Protein AF-A0A558EW79-F1 (afdb_monomer)

pLDDT: mean 94.49, std 3.99, range [67.06, 98.12]

InterPro domains:
  IPR036895 Uracil-DNA glycosylase-like domain superfamily [G3DSA:3.40.470.10] (1-76)
  IPR036895 Uracil-DNA glycosylase-like domain superfamily [SSF52141] (1-62)

Radius of gyration: 12.32 Å; Cα contacts (8 Å, 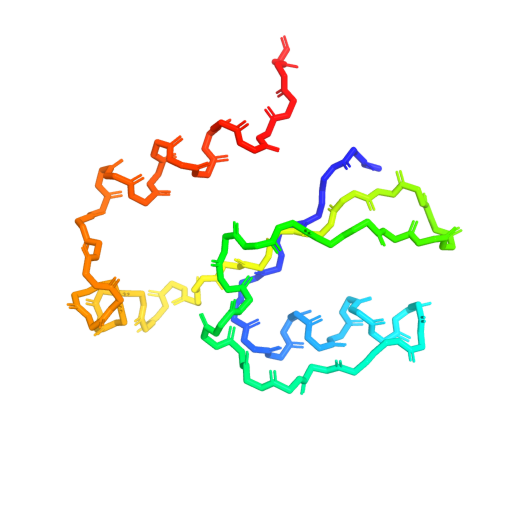|Δi|>4): 91; chains: 1; bounding box: 28×21×33 Å

Structure (mmCIF, N/CA/C/O backbone):
data_AF-A0A558EW79-F1
#
_entry.id   AF-A0A558EW79-F1
#
loop_
_atom_site.group_PDB
_atom_site.id
_atom_site.type_symbol
_atom_site.label_atom_id
_atom_site.label_alt_id
_atom_site.label_comp_id
_atom_site.label_asym_id
_atom_site.label_entity_id
_atom_site.label_seq_id
_atom_site.pdbx_PDB_ins_code
_atom_site.Cartn_x
_atom_site.Cartn_y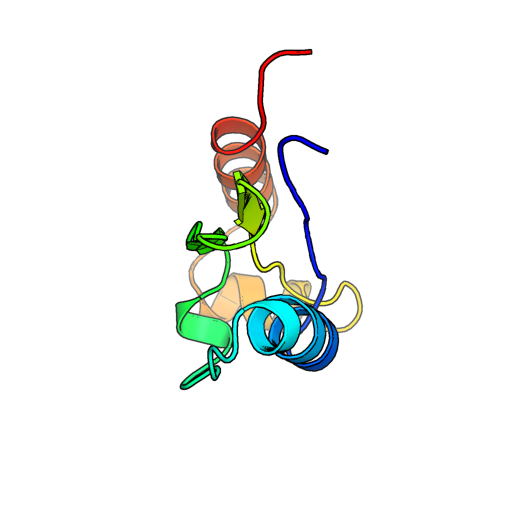
_atom_site.Cartn_z
_atom_site.occupancy
_atom_site.B_iso_or_equiv
_atom_site.auth_seq_id
_atom_site.auth_comp_id
_atom_site.auth_asym_id
_atom_site.auth_atom_id
_atom_site.pdbx_PDB_model_num
ATOM 1 N N . PRO A 1 1 ? -9.422 9.175 5.711 1.00 92.19 1 PRO A N 1
ATOM 2 C CA . PRO A 1 1 ? -9.081 8.902 4.295 1.00 92.19 1 PRO A CA 1
ATOM 3 C C . PRO A 1 1 ? -9.683 7.549 3.939 1.00 92.19 1 PRO A C 1
ATOM 5 O O . PRO A 1 1 ? -9.805 6.733 4.846 1.00 92.19 1 PRO A O 1
ATOM 8 N N . ASP A 1 2 ? -10.038 7.320 2.681 1.00 94.94 2 ASP A N 1
ATOM 9 C CA . ASP A 1 2 ? -10.549 6.011 2.255 1.00 94.94 2 ASP A CA 1
ATOM 10 C C . ASP A 1 2 ? -9.397 5.010 2.066 1.00 94.94 2 ASP A C 1
ATOM 12 O O . ASP A 1 2 ? -9.495 3.850 2.461 1.00 94.94 2 ASP A O 1
ATOM 16 N N . VAL A 1 3 ? -8.257 5.494 1.556 1.00 97.56 3 VAL A N 1
ATOM 17 C CA . VAL A 1 3 ? -7.045 4.696 1.327 1.00 97.56 3 VAL A CA 1
ATOM 18 C C . VAL A 1 3 ? -5.805 5.405 1.883 1.00 97.56 3 VAL A C 1
ATOM 20 O O . VAL A 1 3 ? -5.660 6.626 1.772 1.00 97.56 3 VAL A O 1
ATOM 23 N N . VAL A 1 4 ? -4.898 4.634 2.482 1.00 97.56 4 VAL A N 1
ATOM 24 C CA . VAL A 1 4 ? -3.563 5.043 2.935 1.00 97.56 4 VAL A CA 1
ATOM 25 C C . VAL A 1 4 ? -2.523 4.260 2.140 1.00 97.56 4 VAL A C 1
ATOM 27 O O . VAL A 1 4 ? -2.570 3.038 2.073 1.00 97.56 4 VAL A O 1
ATOM 30 N N . VAL A 1 5 ? -1.564 4.966 1.545 1.00 97.50 5 VAL A N 1
ATOM 31 C CA . VAL A 1 5 ? -0.639 4.391 0.559 1.00 97.50 5 VAL A CA 1
ATOM 32 C C . VAL A 1 5 ? 0.813 4.540 1.042 1.00 97.50 5 VAL A C 1
ATOM 34 O O . VAL A 1 5 ? 1.510 5.477 0.637 1.00 97.50 5 VAL A O 1
ATOM 37 N N . PRO A 1 6 ? 1.287 3.699 1.983 1.00 97.56 6 PRO A N 1
ATOM 38 C CA . PRO A 1 6 ? 2.651 3.793 2.485 1.00 97.56 6 PRO A CA 1
ATOM 39 C C . PRO A 1 6 ? 3.667 3.341 1.431 1.00 97.56 6 PRO A C 1
ATOM 41 O O . PRO A 1 6 ? 3.515 2.303 0.793 1.00 97.56 6 PRO A O 1
ATOM 44 N N . THR A 1 7 ? 4.758 4.094 1.281 1.00 97.19 7 THR A N 1
ATOM 45 C CA . THR A 1 7 ? 5.832 3.755 0.339 1.00 97.19 7 THR A CA 1
ATOM 46 C C . THR A 1 7 ? 7.021 3.117 1.054 1.00 97.19 7 THR A C 1
ATOM 48 O O . THR A 1 7 ? 7.757 3.785 1.786 1.00 97.19 7 THR A O 1
ATOM 51 N N . GLY A 1 8 ? 7.256 1.837 0.789 1.00 97.06 8 GLY A N 1
ATOM 52 C CA . GLY A 1 8 ? 8.344 1.042 1.339 1.00 97.06 8 GLY A CA 1
ATOM 53 C C . GLY A 1 8 ? 7.992 0.316 2.635 1.00 97.06 8 GLY A C 1
ATOM 54 O O . GLY A 1 8 ? 6.992 0.595 3.301 1.00 97.06 8 GLY A O 1
ATOM 55 N N . ARG A 1 9 ? 8.886 -0.602 3.014 1.00 96.50 9 ARG A N 1
ATOM 56 C CA . ARG A 1 9 ? 8.735 -1.477 4.182 1.00 96.50 9 ARG A CA 1
ATOM 57 C C . ARG A 1 9 ? 8.444 -0.713 5.474 1.00 96.50 9 ARG A C 1
ATOM 59 O O . ARG A 1 9 ? 7.447 -0.989 6.121 1.00 96.50 9 ARG A O 1
ATOM 66 N N . HIS A 1 10 ? 9.276 0.263 5.834 1.00 96.62 10 HIS A N 1
ATOM 67 C CA . HIS A 1 10 ? 9.143 0.950 7.124 1.00 96.62 10 HIS A CA 1
ATOM 68 C C . HIS A 1 10 ? 7.860 1.774 7.247 1.00 96.62 10 HIS A C 1
ATOM 70 O O . HIS A 1 10 ? 7.255 1.814 8.317 1.00 96.62 10 HIS A O 1
ATOM 76 N N . ALA A 1 11 ? 7.429 2.417 6.158 1.00 97.50 11 ALA A N 1
ATOM 77 C CA . ALA A 1 11 ? 6.159 3.132 6.144 1.00 97.50 11 ALA A CA 1
ATOM 78 C C . ALA A 1 11 ? 4.991 2.151 6.319 1.00 97.50 11 ALA A C 1
ATOM 80 O O . ALA A 1 11 ? 4.088 2.416 7.106 1.00 97.50 11 ALA A O 1
ATOM 81 N N . THR A 1 12 ? 5.053 1.001 5.644 1.00 97.69 12 THR A N 1
ATOM 82 C CA . THR A 1 12 ? 4.034 -0.054 5.732 1.00 97.69 12 THR A CA 1
ATOM 83 C C . THR A 1 12 ? 3.945 -0.624 7.147 1.00 97.69 12 THR A C 1
ATOM 85 O O . THR A 1 12 ? 2.870 -0.618 7.735 1.00 97.69 12 THR A O 1
ATOM 88 N N . GLU A 1 13 ? 5.080 -1.014 7.739 1.00 97.12 13 GLU A N 1
ATOM 89 C CA . GLU A 1 13 ? 5.162 -1.491 9.129 1.00 97.12 13 GLU A CA 1
ATOM 90 C C . GLU A 1 13 ? 4.576 -0.472 10.115 1.00 97.12 13 GLU A C 1
ATOM 92 O O . GLU A 1 13 ? 3.834 -0.842 11.018 1.00 97.12 13 GLU A O 1
ATOM 97 N N . SER A 1 14 ? 4.873 0.817 9.925 1.00 96.81 14 SER A N 1
ATOM 98 C CA . SER A 1 14 ? 4.381 1.878 10.812 1.00 96.81 14 SER A CA 1
ATOM 99 C C . SER A 1 14 ? 2.863 2.035 10.757 1.00 96.81 14 SER A C 1
ATOM 101 O O . SER A 1 14 ? 2.251 2.301 11.787 1.00 96.81 14 SER A O 1
ATOM 103 N N . VAL A 1 15 ? 2.262 1.898 9.571 1.00 96.88 15 VAL A N 1
ATOM 104 C CA . VAL A 1 15 ? 0.806 2.000 9.401 1.00 96.88 15 VAL A CA 1
ATOM 105 C C . VAL A 1 15 ? 0.116 0.757 9.962 1.00 96.88 15 VAL A C 1
ATOM 107 O O . VAL A 1 15 ? -0.807 0.903 10.755 1.00 96.88 15 VAL A O 1
ATOM 110 N N . LEU A 1 16 ? 0.599 -0.446 9.634 1.00 95.69 16 LEU A N 1
ATOM 111 C CA . LEU A 1 16 ? 0.028 -1.704 10.136 1.00 95.69 16 LEU A CA 1
ATOM 112 C C . LEU A 1 16 ? 0.117 -1.823 11.666 1.00 95.69 16 LEU A C 1
ATOM 114 O O . LEU A 1 16 ? -0.808 -2.319 12.305 1.00 95.69 16 LEU A O 1
ATOM 118 N N . ALA A 1 17 ? 1.179 -1.290 12.275 1.00 95.94 17 ALA A N 1
ATOM 119 C CA . ALA A 1 17 ? 1.325 -1.269 13.729 1.00 95.94 17 ALA A CA 1
ATOM 120 C C . ALA A 1 17 ? 0.237 -0.445 14.446 1.00 95.94 17 ALA A C 1
ATOM 122 O O . ALA A 1 17 ? 0.037 -0.623 15.647 1.00 95.94 17 ALA A O 1
ATOM 123 N N . LEU A 1 18 ? -0.481 0.448 13.749 1.00 95.44 18 LEU A N 1
ATOM 124 C CA . LEU A 1 18 ? -1.622 1.165 14.333 1.00 95.44 18 LEU A CA 1
ATOM 125 C C . LEU A 1 18 ? -2.814 0.227 14.621 1.00 95.44 18 LEU A C 1
ATOM 127 O O . LEU A 1 18 ? -3.629 0.539 15.498 1.00 95.44 18 LEU A O 1
ATOM 131 N N . ASP A 1 19 ? -2.876 -0.907 13.918 1.00 94.88 19 ASP A N 1
ATOM 132 C CA . ASP A 1 19 ? -3.837 -2.009 14.069 1.00 94.88 19 ASP A CA 1
ATOM 133 C C . ASP A 1 19 ? -3.248 -3.220 14.820 1.00 94.88 19 ASP A C 1
ATOM 135 O O . ASP A 1 19 ? -3.804 -4.313 14.762 1.00 94.88 19 ASP A O 1
ATOM 139 N N . ASP A 1 20 ? -2.103 -3.061 15.497 1.00 93.88 20 ASP A N 1
ATOM 140 C CA . ASP A 1 20 ? -1.367 -4.161 16.145 1.00 93.88 20 ASP A CA 1
ATOM 141 C C . ASP A 1 20 ? -0.988 -5.309 15.171 1.00 93.88 20 ASP A C 1
ATOM 143 O O . ASP A 1 20 ? -0.651 -6.420 15.590 1.00 93.88 20 ASP A O 1
ATOM 147 N N . ALA A 1 21 ? -0.987 -5.034 13.860 1.00 91.56 21 ALA A N 1
ATOM 148 C CA . ALA A 1 21 ? -0.609 -5.974 12.812 1.00 91.56 21 ALA A CA 1
ATOM 149 C C . ALA A 1 21 ? 0.898 -5.908 12.511 1.00 91.56 21 ALA A C 1
ATOM 151 O O . ALA A 1 21 ? 1.533 -4.851 12.564 1.00 91.56 21 ALA A O 1
ATOM 152 N N . SER A 1 22 ? 1.483 -7.058 12.165 1.00 89.12 22 SER A N 1
ATOM 153 C CA . SER A 1 22 ? 2.900 -7.179 11.811 1.00 89.12 22 SER A CA 1
ATOM 154 C C . SER A 1 22 ? 3.082 -7.562 10.349 1.00 89.12 22 SER A C 1
ATOM 156 O O . SER A 1 22 ? 2.290 -8.321 9.800 1.00 89.12 22 SER A O 1
ATOM 158 N N . LEU A 1 23 ? 4.172 -7.089 9.750 1.00 91.38 23 LEU A N 1
ATOM 159 C CA . LEU A 1 23 ? 4.541 -7.403 8.377 1.00 91.38 23 LEU A CA 1
ATOM 160 C C . LEU A 1 23 ? 5.514 -8.588 8.330 1.00 91.38 23 LEU A C 1
ATOM 162 O O . LEU A 1 23 ? 6.633 -8.485 8.839 1.00 91.38 23 LEU A O 1
ATOM 166 N N . ASP A 1 24 ? 5.119 -9.671 7.666 1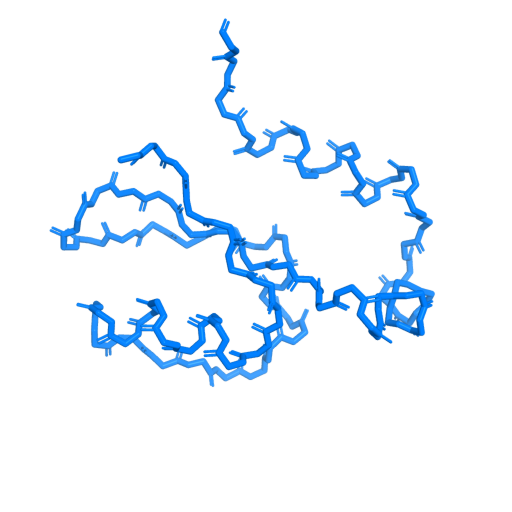.00 87.62 24 ASP A N 1
ATOM 167 C CA . ASP A 1 24 ? 6.013 -10.770 7.295 1.00 87.62 24 ASP A CA 1
ATOM 168 C C . ASP A 1 24 ? 6.143 -10.792 5.769 1.00 87.62 24 ASP A C 1
ATOM 170 O O . ASP A 1 24 ? 5.167 -11.025 5.068 1.00 87.62 24 ASP A O 1
ATOM 174 N N . GLY A 1 25 ? 7.328 -10.446 5.257 1.00 91.00 25 GLY A N 1
ATOM 175 C CA . GLY A 1 25 ? 7.566 -10.317 3.814 1.00 91.00 25 GLY A CA 1
ATOM 176 C C . GLY A 1 25 ? 6.936 -9.068 3.182 1.00 91.00 25 GLY A C 1
ATOM 177 O O . GLY A 1 25 ? 5.839 -9.094 2.649 1.00 91.00 25 GLY A O 1
ATOM 178 N N . PHE A 1 26 ? 7.666 -7.945 3.156 1.00 94.75 26 PHE A N 1
ATOM 179 C CA . PHE A 1 26 ? 7.157 -6.703 2.545 1.00 94.75 26 PHE A CA 1
ATOM 180 C C . PHE A 1 26 ? 6.766 -6.859 1.069 1.00 94.75 26 PHE A C 1
ATOM 182 O O . PHE A 1 26 ? 5.751 -6.320 0.647 1.00 94.75 26 PHE A O 1
ATOM 189 N N . LEU A 1 27 ? 7.580 -7.561 0.279 1.00 94.75 27 LEU A N 1
ATOM 190 C CA . LEU A 1 27 ? 7.358 -7.660 -1.164 1.00 94.75 27 LEU A CA 1
ATOM 191 C C . LEU A 1 27 ? 6.067 -8.403 -1.509 1.00 94.75 27 LEU A C 1
ATOM 193 O O . LEU A 1 27 ? 5.455 -8.072 -2.516 1.00 94.75 27 LEU A O 1
ATOM 197 N N . ASP A 1 28 ? 5.645 -9.331 -0.654 1.00 92.56 28 ASP A N 1
ATOM 198 C CA . ASP A 1 28 ? 4.413 -10.102 -0.827 1.00 92.56 28 ASP A CA 1
ATOM 199 C C . ASP A 1 28 ? 3.159 -9.248 -0.575 1.00 92.56 28 ASP A C 1
ATOM 201 O O . ASP A 1 28 ? 2.076 -9.603 -1.017 1.00 92.56 28 ASP A O 1
ATOM 205 N N . THR A 1 29 ? 3.317 -8.097 0.090 1.00 94.88 29 THR A N 1
ATOM 206 C CA . THR A 1 29 ? 2.224 -7.156 0.400 1.00 94.88 29 THR A CA 1
ATOM 207 C C . THR A 1 29 ? 2.110 -5.983 -0.574 1.00 94.88 29 THR A C 1
ATOM 209 O O . THR A 1 29 ? 1.224 -5.142 -0.443 1.00 94.88 29 THR A O 1
ATOM 212 N N . VAL A 1 30 ? 3.032 -5.859 -1.532 1.00 96.56 30 VAL A N 1
ATOM 213 C CA . VAL A 1 30 ? 3.003 -4.751 -2.494 1.00 96.56 30 VAL A CA 1
ATOM 214 C C . VAL A 1 30 ? 1.776 -4.894 -3.391 1.00 96.56 30 VAL A C 1
ATOM 216 O O . VAL A 1 30 ? 1.613 -5.928 -4.028 1.00 96.56 30 VAL A O 1
ATOM 219 N N . LEU A 1 31 ? 0.962 -3.835 -3.470 1.00 97.06 31 LEU A N 1
ATOM 220 C CA . LEU A 1 31 ? -0.349 -3.827 -4.138 1.00 97.06 31 LEU A CA 1
ATOM 221 C C . LEU A 1 31 ? -1.375 -4.816 -3.550 1.00 97.06 31 LEU A C 1
ATOM 223 O O . LEU A 1 31 ? -2.409 -5.035 -4.172 1.00 97.06 31 LEU A O 1
ATOM 227 N N . ASP A 1 32 ? -1.134 -5.364 -2.356 1.00 96.00 32 ASP A N 1
ATOM 228 C CA . ASP A 1 32 ? -2.095 -6.211 -1.642 1.00 96.00 32 ASP A CA 1
ATOM 229 C C . ASP A 1 32 ? -2.853 -5.370 -0.596 1.00 96.00 32 ASP A C 1
ATOM 231 O O . ASP A 1 32 ? -2.246 -4.918 0.385 1.00 96.00 32 ASP A O 1
ATOM 235 N N . PRO A 1 33 ? -4.148 -5.063 -0.804 1.00 96.44 33 PRO A N 1
ATOM 236 C CA . PRO A 1 33 ? -4.904 -4.206 0.098 1.00 96.44 33 PRO A CA 1
ATOM 237 C C . PRO A 1 33 ? -5.164 -4.878 1.446 1.00 96.44 33 PRO A C 1
ATOM 239 O O . PRO A 1 33 ? -5.663 -5.999 1.516 1.00 96.44 33 PRO A O 1
ATOM 242 N N . VAL A 1 34 ? -4.921 -4.144 2.529 1.00 95.19 34 VAL A N 1
ATOM 243 C CA . VAL A 1 34 ? -5.221 -4.585 3.894 1.00 95.19 34 VAL A CA 1
ATOM 244 C C . VAL A 1 34 ? -6.220 -3.626 4.521 1.00 95.19 34 VAL A C 1
ATOM 246 O O . VAL A 1 34 ? -5.942 -2.435 4.670 1.00 95.19 34 VAL A O 1
ATOM 249 N N . GLU A 1 35 ? -7.391 -4.128 4.901 1.00 95.50 35 GLU A N 1
ATOM 250 C CA . GLU A 1 35 ? -8.380 -3.325 5.617 1.00 95.50 35 GLU A CA 1
ATOM 251 C C . GLU A 1 35 ? -7.953 -3.116 7.074 1.00 95.50 35 GLU A C 1
ATOM 253 O O . GLU A 1 35 ? -7.637 -4.060 7.798 1.00 95.50 35 GLU A O 1
ATOM 258 N N . SER A 1 36 ? -7.958 -1.859 7.515 1.00 94.31 36 SER A N 1
ATOM 259 C CA . SER A 1 36 ? -7.762 -1.508 8.917 1.00 94.31 36 SER A CA 1
ATOM 260 C C . SER A 1 36 ? -9.052 -1.749 9.698 1.00 94.31 36 SER A C 1
ATOM 262 O O . SER A 1 36 ? -10.021 -0.997 9.548 1.00 94.31 36 SER A O 1
ATOM 264 N N . GLU A 1 37 ? -9.065 -2.747 10.583 1.00 91.00 37 GLU A N 1
ATOM 265 C CA . GLU A 1 37 ? -10.220 -3.005 11.453 1.00 91.00 37 GLU A CA 1
ATOM 266 C C . GLU A 1 37 ? -10.487 -1.841 12.420 1.00 91.00 37 GLU A C 1
ATOM 268 O O . GLU A 1 37 ? -11.641 -1.544 12.743 1.00 91.00 37 GLU A O 1
ATOM 273 N N . ARG A 1 38 ? -9.439 -1.147 12.883 1.00 94.50 38 ARG A N 1
ATOM 274 C CA . ARG A 1 38 ? -9.578 -0.069 13.869 1.00 94.50 38 ARG A CA 1
ATOM 275 C C . ARG A 1 38 ? -10.047 1.242 13.263 1.00 94.50 38 ARG A C 1
ATOM 277 O O . ARG A 1 38 ? -10.758 1.994 13.934 1.00 94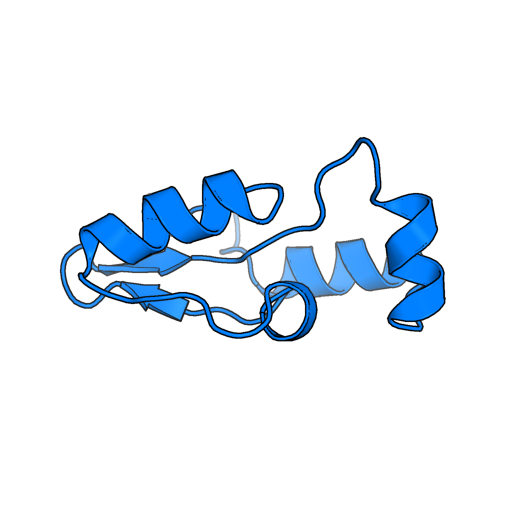.50 38 ARG A O 1
ATOM 284 N N . PHE A 1 39 ? -9.598 1.566 12.053 1.00 94.00 39 PHE A N 1
ATOM 285 C CA . PHE A 1 39 ? -9.806 2.889 11.462 1.00 94.00 39 PHE A CA 1
ATOM 286 C C . PHE A 1 39 ? -10.712 2.881 10.231 1.00 94.00 39 PHE A C 1
ATOM 288 O O . PHE A 1 39 ? -11.146 3.957 9.814 1.00 94.00 39 PHE A O 1
ATOM 295 N N . GLY A 1 40 ? -11.007 1.711 9.659 1.00 94.00 40 GLY A N 1
ATOM 296 C CA . GLY A 1 40 ? -11.906 1.563 8.515 1.00 94.00 40 GLY A CA 1
ATOM 297 C C . GLY A 1 40 ? -11.369 2.136 7.201 1.00 94.00 40 GLY A C 1
ATOM 298 O O . GLY A 1 40 ? -12.153 2.358 6.284 1.00 94.00 40 GLY A O 1
ATOM 299 N N . TYR A 1 41 ? -10.064 2.412 7.107 1.00 95.75 41 TYR A N 1
ATOM 300 C CA . TYR A 1 41 ? -9.401 2.730 5.839 1.00 95.75 41 TYR A CA 1
ATOM 301 C C . TYR A 1 41 ? -8.712 1.491 5.266 1.00 95.75 41 TYR A C 1
ATOM 303 O O . TYR A 1 41 ? -8.358 0.569 6.000 1.00 95.75 41 TYR A O 1
ATOM 311 N N . THR A 1 42 ? -8.450 1.501 3.962 1.00 97.06 42 THR A N 1
ATOM 312 C CA . THR A 1 42 ? -7.627 0.472 3.311 1.00 97.06 42 THR A CA 1
ATOM 313 C C . THR A 1 42 ? -6.168 0.915 3.256 1.00 97.06 42 THR A C 1
ATOM 315 O O . THR A 1 42 ? -5.872 2.058 2.910 1.00 97.06 42 THR A O 1
ATOM 318 N N . VAL A 1 43 ? -5.238 0.026 3.587 1.00 97.50 43 VAL A N 1
ATOM 319 C CA . VAL A 1 43 ? 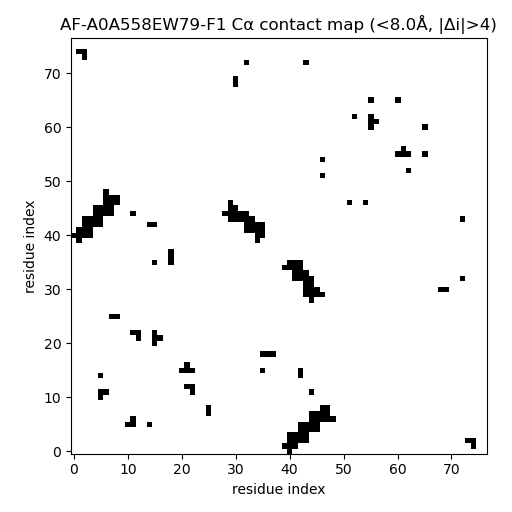-3.797 0.223 3.407 1.00 97.50 43 VAL A CA 1
ATOM 320 C C . VAL A 1 43 ? -3.373 -0.468 2.122 1.00 97.50 43 VAL A C 1
ATOM 322 O O . VAL A 1 43 ? -3.599 -1.662 1.979 1.00 97.50 43 VAL A O 1
ATOM 325 N N . VAL A 1 44 ? -2.728 0.257 1.208 1.00 98.12 44 VAL A N 1
ATOM 326 C CA . VAL A 1 44 ? -2.151 -0.317 -0.020 1.00 98.12 44 VAL A CA 1
ATOM 327 C C . VAL A 1 44 ? -0.638 -0.089 -0.008 1.00 98.12 44 VAL A C 1
ATOM 329 O O . VAL A 1 44 ? -0.183 1.021 -0.312 1.00 98.12 44 VAL A O 1
ATOM 332 N N . PRO A 1 45 ? 0.168 -1.092 0.381 1.00 97.69 45 PRO A N 1
ATOM 333 C CA . PRO A 1 45 ? 1.620 -0.971 0.412 1.00 97.69 45 PRO A CA 1
ATOM 334 C C . PRO A 1 45 ? 2.208 -0.792 -0.987 1.00 97.69 45 PRO A C 1
ATOM 336 O O . PRO A 1 45 ? 1.918 -1.558 -1.903 1.00 97.69 45 PRO A O 1
ATOM 339 N N . LEU A 1 46 ? 3.091 0.195 -1.151 1.00 97.81 46 LEU A N 1
ATOM 340 C CA . LEU A 1 46 ? 3.795 0.452 -2.409 1.00 97.81 46 LEU A CA 1
ATOM 341 C C . LEU A 1 46 ? 5.300 0.315 -2.265 1.00 97.81 46 LEU A C 1
ATOM 343 O O . LEU A 1 46 ? 5.872 0.561 -1.203 1.00 97.81 46 LEU A O 1
ATOM 347 N N . LEU A 1 47 ? 5.977 0.044 -3.380 1.00 97.50 47 LEU A N 1
ATOM 348 C CA . LEU A 1 47 ? 7.431 0.148 -3.450 1.00 97.50 47 LEU A CA 1
ATOM 349 C C . LEU A 1 47 ? 7.903 1.566 -3.109 1.00 97.50 47 LEU A C 1
ATOM 351 O O . LEU A 1 47 ? 7.323 2.570 -3.527 1.00 97.50 47 LEU A O 1
ATOM 355 N N . HIS A 1 48 ? 9.018 1.657 -2.381 1.00 96.25 48 HIS A N 1
ATOM 356 C CA . HIS A 1 48 ? 9.662 2.945 -2.151 1.00 96.25 48 HIS A CA 1
ATOM 357 C C . HIS A 1 48 ? 10.231 3.490 -3.474 1.00 96.25 48 HIS A C 1
ATOM 359 O O . HIS A 1 48 ? 10.956 2.748 -4.145 1.00 96.25 48 HIS A O 1
ATOM 365 N N . PRO A 1 49 ? 10.015 4.774 -3.827 1.00 93.44 49 PRO A N 1
ATOM 366 C CA . PRO A 1 49 ? 10.465 5.336 -5.102 1.00 93.44 49 PRO A CA 1
ATOM 367 C C . PRO A 1 49 ? 11.952 5.107 -5.399 1.00 93.44 49 PRO A C 1
ATOM 369 O O . PRO A 1 49 ? 12.308 4.779 -6.523 1.00 93.44 49 PRO A O 1
ATOM 372 N N . SER A 1 50 ? 12.822 5.190 -4.384 1.00 93.94 50 SER A N 1
ATOM 373 C CA . SER A 1 50 ? 14.272 4.976 -4.550 1.00 93.94 50 SER A CA 1
ATOM 374 C C . SER A 1 50 ? 14.678 3.567 -4.988 1.00 93.94 50 SER A C 1
ATOM 376 O O . SER A 1 50 ? 15.794 3.395 -5.465 1.00 93.94 50 SER A O 1
ATOM 378 N N . TYR A 1 51 ? 13.820 2.561 -4.802 1.00 91.12 51 TYR A N 1
ATOM 379 C CA . TYR A 1 51 ? 14.115 1.166 -5.150 1.00 91.12 51 TYR A CA 1
ATOM 380 C C . TYR A 1 51 ? 13.085 0.560 -6.106 1.00 91.12 51 TYR A C 1
ATOM 382 O O . TYR A 1 51 ? 13.186 -0.623 -6.423 1.00 91.12 51 TYR A O 1
ATOM 390 N N . ARG A 1 52 ? 12.096 1.347 -6.548 1.00 94.50 52 ARG A N 1
ATOM 391 C CA . ARG A 1 52 ? 10.953 0.864 -7.321 1.00 94.50 52 ARG A CA 1
ATOM 392 C C . ARG A 1 52 ? 11.402 0.127 -8.575 1.00 94.50 52 ARG A C 1
ATOM 394 O O . ARG A 1 52 ? 11.061 -1.034 -8.724 1.00 94.50 52 ARG A O 1
ATOM 401 N N . ASP A 1 53 ? 12.223 0.754 -9.408 1.00 91.56 53 ASP A N 1
ATOM 402 C CA . ASP A 1 53 ? 12.587 0.190 -10.715 1.00 91.56 53 ASP A CA 1
ATOM 403 C C . ASP A 1 53 ? 13.368 -1.132 -10.585 1.00 91.56 53 ASP A C 1
ATOM 405 O O . ASP A 1 53 ? 13.210 -2.037 -11.395 1.00 91.56 53 ASP A O 1
ATOM 409 N N . VAL A 1 54 ? 14.154 -1.296 -9.512 1.00 93.12 54 VAL A N 1
ATOM 410 C CA . VAL A 1 54 ? 14.865 -2.554 -9.219 1.00 93.12 54 VAL A CA 1
ATOM 411 C C . VAL A 1 54 ? 13.899 -3.677 -8.835 1.00 93.12 54 VAL A C 1
ATOM 413 O O . VAL A 1 54 ? 14.147 -4.842 -9.154 1.00 93.12 54 VAL A O 1
ATOM 416 N N . TRP A 1 55 ? 12.834 -3.351 -8.103 1.00 94.94 55 TRP A N 1
ATOM 417 C CA . TRP A 1 55 ? 11.886 -4.339 -7.592 1.00 94.94 55 TRP A CA 1
ATOM 418 C C . TRP A 1 55 ? 10.729 -4.620 -8.543 1.00 94.94 55 TRP A C 1
ATOM 420 O O . TRP A 1 55 ? 10.315 -5.770 -8.600 1.00 94.94 55 TRP A O 1
ATOM 430 N N . LEU A 1 56 ? 10.275 -3.644 -9.333 1.00 94.06 56 LEU A N 1
ATOM 431 C CA . LEU A 1 56 ? 9.247 -3.836 -10.360 1.00 94.06 56 LEU A CA 1
ATOM 432 C C . LEU A 1 56 ? 9.609 -5.004 -11.280 1.00 94.06 56 LEU A C 1
ATOM 434 O O . LEU A 1 56 ? 8.887 -5.997 -11.324 1.00 94.06 56 LEU A O 1
ATOM 438 N N . SER A 1 57 ? 10.803 -4.964 -11.882 1.00 90.44 57 SER A N 1
ATOM 439 C CA . SER A 1 57 ? 11.273 -6.033 -12.772 1.00 90.44 57 SER A CA 1
ATOM 440 C C . SER A 1 57 ? 11.393 -7.398 -12.081 1.00 90.44 57 SER A C 1
ATOM 442 O O . SER A 1 57 ? 11.260 -8.430 -12.731 1.00 90.44 57 SER A O 1
ATOM 444 N N . ARG A 1 58 ? 11.652 -7.439 -10.766 1.00 92.62 58 ARG A N 1
ATOM 445 C CA . ARG A 1 58 ? 11.738 -8.699 -9.998 1.00 92.62 58 ARG A CA 1
ATOM 446 C C . ARG A 1 58 ? 10.374 -9.259 -9.622 1.00 92.62 58 ARG A C 1
ATOM 448 O O . ARG A 1 58 ? 10.255 -10.469 -9.477 1.00 92.62 58 ARG A O 1
ATOM 455 N N . LEU A 1 59 ? 9.388 -8.385 -9.455 1.00 91.88 59 LEU A N 1
ATOM 45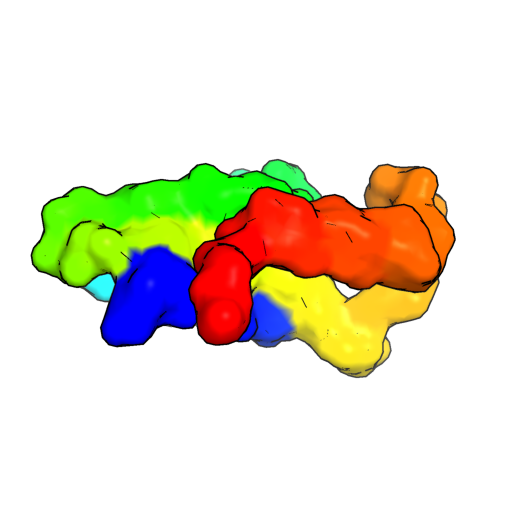6 C CA . LEU A 1 59 ? 7.992 -8.744 -9.228 1.00 91.88 59 LEU A CA 1
ATOM 457 C C . LEU A 1 59 ? 7.257 -9.056 -10.542 1.00 91.88 59 LEU A C 1
ATOM 459 O O . LEU A 1 59 ? 6.098 -9.444 -10.504 1.00 91.88 59 LEU A O 1
ATOM 463 N N . GLY A 1 60 ? 7.932 -8.925 -11.690 1.00 92.56 60 GLY A N 1
ATOM 464 C CA . GLY A 1 60 ? 7.350 -9.193 -13.003 1.00 92.56 60 GLY A CA 1
ATOM 465 C C . GLY A 1 60 ? 6.446 -8.075 -13.517 1.00 92.56 60 GLY A C 1
ATOM 466 O O . GLY A 1 60 ? 5.656 -8.332 -14.414 1.00 92.56 60 GLY A O 1
ATOM 467 N N . TYR A 1 61 ? 6.571 -6.866 -12.964 1.00 93.62 61 TYR A N 1
ATOM 468 C CA . TYR A 1 61 ? 5.808 -5.695 -13.380 1.00 93.62 61 TYR A CA 1
ATOM 469 C C . TYR A 1 61 ? 6.597 -4.805 -14.337 1.00 93.62 61 TYR A C 1
ATOM 471 O O . TYR A 1 61 ? 7.764 -4.482 -14.084 1.00 93.62 61 TYR A O 1
ATOM 479 N N . GLU A 1 62 ? 5.899 -4.290 -15.346 1.00 94.75 62 GLU A N 1
ATOM 480 C CA . GLU A 1 62 ? 6.235 -3.012 -15.970 1.00 94.75 62 GLU A CA 1
ATOM 481 C C . GLU A 1 62 ? 5.623 -1.843 -15.175 1.00 94.75 62 GLU A C 1
ATOM 483 O O . GLU A 1 62 ? 4.666 -2.009 -14.414 1.00 94.75 62 GLU A O 1
ATOM 488 N N . LEU A 1 63 ? 6.174 -0.632 -15.333 1.00 93.69 63 LEU A N 1
ATOM 489 C CA . LEU A 1 63 ? 5.693 0.542 -14.589 1.00 93.69 63 LEU A CA 1
ATOM 490 C C . LEU A 1 63 ? 4.214 0.843 -14.874 1.00 93.69 63 LEU A C 1
ATOM 492 O O . LEU A 1 63 ? 3.477 1.184 -13.952 1.00 93.69 63 LEU A O 1
ATOM 496 N N . ASP A 1 64 ? 3.795 0.7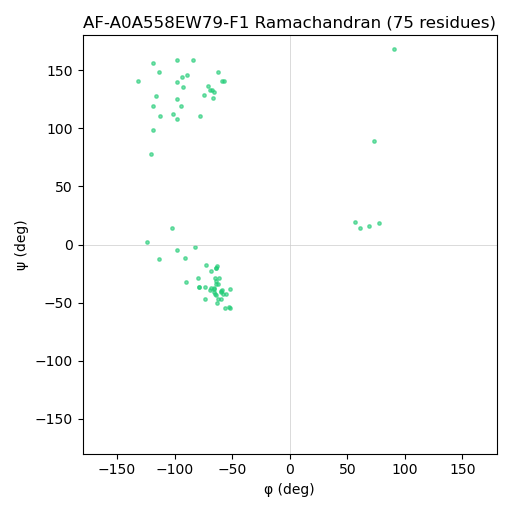21 -16.130 1.00 96.50 64 ASP A N 1
ATOM 497 C CA . ASP A 1 64 ? 2.437 1.059 -16.554 1.00 96.50 64 ASP A CA 1
ATOM 498 C C . ASP A 1 64 ? 1.411 0.068 -15.981 1.00 96.50 64 ASP A C 1
ATOM 500 O O . ASP A 1 64 ? 0.361 0.494 -15.506 1.00 96.50 64 ASP A O 1
ATOM 504 N N . GLU A 1 65 ? 1.743 -1.230 -15.938 1.00 96.62 65 GLU A N 1
ATOM 505 C CA . GLU A 1 65 ? 0.926 -2.253 -15.262 1.00 96.62 65 GLU A CA 1
ATOM 506 C C . GLU A 1 65 ? 0.820 -1.974 -13.762 1.00 96.62 65 GLU A C 1
ATOM 508 O O . GLU A 1 65 ? -0.277 -1.949 -13.217 1.00 96.62 65 GLU A O 1
ATOM 513 N N . TYR A 1 66 ? 1.942 -1.671 -13.102 1.00 95.88 66 TYR A N 1
ATOM 514 C CA . TYR A 1 66 ? 1.948 -1.353 -11.672 1.00 95.88 66 TYR A CA 1
ATOM 515 C C . TYR A 1 66 ? 1.058 -0.150 -11.328 1.00 95.88 66 TYR A C 1
ATOM 517 O O . TYR A 1 66 ? 0.401 -0.122 -10.287 1.00 95.88 66 TYR A O 1
ATOM 525 N N . LEU A 1 67 ? 1.055 0.875 -12.185 1.00 95.31 67 LEU A N 1
ATOM 526 C CA . LEU A 1 67 ? 0.215 2.055 -11.994 1.00 95.31 67 LEU A CA 1
ATOM 527 C C . LEU A 1 67 ? -1.259 1.775 -12.298 1.00 95.31 67 LEU A C 1
ATOM 529 O O . LEU A 1 67 ? -2.108 2.305 -11.585 1.00 95.31 67 LEU A O 1
ATOM 533 N N . ALA A 1 68 ? -1.558 0.953 -13.305 1.00 96.94 68 ALA A N 1
ATOM 534 C CA . ALA A 1 68 ? -2.925 0.545 -13.618 1.00 96.94 68 ALA A CA 1
ATOM 535 C C . ALA A 1 68 ? -3.543 -0.276 -12.474 1.00 96.94 68 ALA A C 1
ATOM 537 O O . ALA A 1 68 ? -4.672 -0.005 -12.063 1.00 96.94 68 ALA A O 1
ATOM 538 N N . ASP A 1 69 ? -2.782 -1.213 -11.906 1.00 97.00 69 ASP A N 1
ATOM 539 C CA . ASP A 1 69 ? -3.226 -2.006 -10.758 1.00 97.00 69 ASP A CA 1
ATOM 540 C C . ASP A 1 69 ? -3.416 -1.129 -9.518 1.00 97.00 69 ASP A C 1
ATOM 542 O O . ASP A 1 69 ? -4.417 -1.260 -8.818 1.00 97.00 69 ASP A O 1
ATOM 546 N N . LEU A 1 70 ? -2.516 -0.168 -9.276 1.00 95.88 70 LEU A N 1
ATOM 547 C CA . LEU A 1 70 ? -2.715 0.824 -8.219 1.00 95.88 70 LEU A CA 1
ATOM 548 C C . LEU A 1 70 ? -3.999 1.636 -8.436 1.00 95.88 70 LEU A C 1
ATOM 550 O O . LEU A 1 70 ? -4.756 1.826 -7.491 1.00 95.88 70 LEU A O 1
ATOM 554 N N . GLU A 1 71 ? -4.247 2.130 -9.649 1.00 96.69 71 GLU A N 1
ATOM 555 C CA . GLU A 1 71 ? -5.443 2.919 -9.960 1.00 96.69 71 GLU A CA 1
ATOM 556 C C . GLU A 1 71 ? -6.731 2.132 -9.689 1.00 96.69 71 GLU A C 1
ATOM 558 O O . GLU A 1 71 ? -7.656 2.681 -9.093 1.00 96.69 71 GLU A O 1
ATOM 563 N N . ALA A 1 72 ? -6.763 0.838 -10.022 1.00 96.19 72 ALA A N 1
ATOM 564 C CA . ALA A 1 72 ? -7.903 -0.042 -9.758 1.00 96.19 72 ALA A CA 1
ATOM 565 C C . ALA A 1 72 ? -8.209 -0.248 -8.259 1.00 96.19 72 ALA A C 1
ATOM 567 O O . ALA A 1 72 ? -9.325 -0.637 -7.912 1.00 96.19 72 ALA A O 1
ATOM 568 N N . LEU A 1 73 ? -7.241 0.013 -7.373 1.00 96.06 73 LEU A N 1
ATOM 569 C CA . LEU A 1 73 ? -7.395 -0.087 -5.916 1.00 96.06 73 LEU A CA 1
ATOM 570 C C . LEU A 1 73 ? -7.842 1.223 -5.257 1.00 96.06 73 LEU A C 1
ATOM 572 O O . LEU A 1 73 ? -8.173 1.235 -4.069 1.00 96.06 73 LEU A O 1
ATOM 576 N N . LEU A 1 74 ? -7.816 2.338 -5.987 1.00 94.94 74 LEU A N 1
ATOM 577 C CA . LEU A 1 74 ? -8.188 3.642 -5.454 1.00 94.94 74 LEU A CA 1
ATOM 578 C C . LEU A 1 74 ? -9.672 3.931 -5.724 1.00 94.94 74 LEU A C 1
ATOM 580 O O . LEU A 1 74 ? -10.197 3.560 -6.773 1.00 94.94 74 LEU A O 1
ATOM 584 N N . PRO A 1 75 ? -10.371 4.612 -4.799 1.00 91.19 75 PRO A N 1
ATOM 585 C CA . PRO A 1 75 ? -11.750 5.018 -5.027 1.00 91.19 75 PRO A CA 1
ATOM 586 C C . PRO A 1 75 ? -11.847 5.990 -6.208 1.00 91.19 75 PRO A C 1
ATOM 588 O O . PRO A 1 75 ? -10.944 6.800 -6.445 1.00 91.19 75 PRO A O 1
ATOM 591 N N . GLU A 1 76 ? -12.978 5.937 -6.915 1.00 86.75 76 GLU A N 1
ATOM 592 C CA . GLU A 1 76 ? -13.301 6.908 -7.959 1.00 86.75 76 GLU A CA 1
ATOM 593 C C . GLU A 1 76 ? -13.288 8.334 -7.382 1.00 86.75 76 GLU A C 1
ATOM 595 O O . GLU A 1 76 ? -13.695 8.5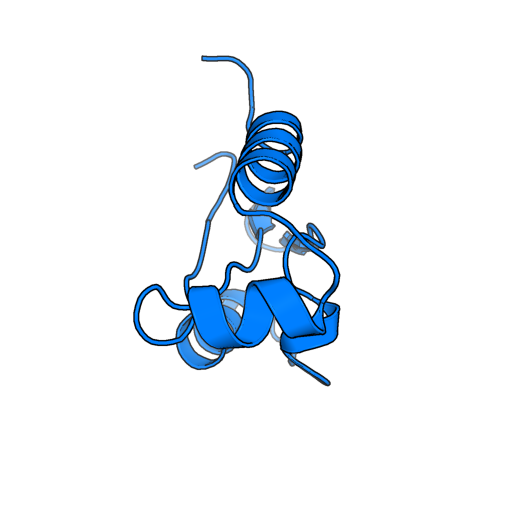74 -6.242 1.00 86.75 76 GLU A O 1
ATOM 600 N N . ARG A 1 77 ? -12.769 9.277 -8.171 1.00 67.06 77 ARG A N 1
ATOM 601 C CA . ARG A 1 77 ? -12.561 10.669 -7.759 1.00 67.06 77 ARG A CA 1
ATOM 602 C C . ARG A 1 77 ? -13.821 11.523 -7.736 1.00 67.06 77 ARG A C 1
ATOM 604 O O . ARG A 1 77 ? -14.644 11.388 -8.666 1.00 67.06 77 ARG A O 1
#

Foldseek 3Di:
DQEDEAEDDVSLQVVCVVLVDGDDDLLVQALPWDARPVPRHIYHYHYHPVCRVVVCVVNVHDPVRSVVSVVVVDDDD

Mean predicted aligned error: 2.69 Å

Organism: Haloferax volcanii (NCBI:txid2246)

Nearest PDB structures (foldseek):
  4zbz-assembly1_A  TM=6.285E-01  e=8.844E-03  Sulfurisphaera tokodaii str. 7
  3ufj-assembly1_B  TM=6.208E-01  e=8.575E-01  Homo sapiens
  6u15-assembly1_A  TM=6.292E-01  e=1.383E+00  Homo sapiens
  2d07-assembly1_A  TM=6.027E-01  e=2.931E+0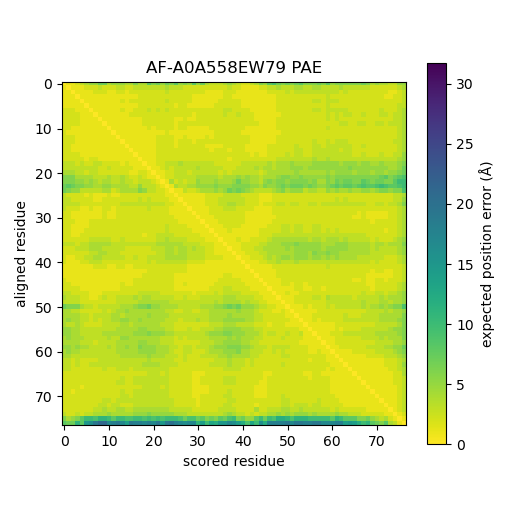0  Homo sapiens
  2qnr-assembly1_B  TM=3.599E-01  e=1.817E+00  Homo sapiens

Secondary structure (DSSP, 8-state):
--EE--BSHHHHHHHHGGGT---S-GGGGTT--EE-TTT-PEE--B--GGGHHHHHHHHT--HHHHHHHHHHHSPP-

Solvent-accessible surface area (backbone atoms only — not comparable to full-atom values): 4611 Å² total; per-residue (Å²): 115,71,65,45,71,30,55,24,60,68,44,35,45,58,57,38,46,78,66,77,43,81,80,78,60,62,78,81,35,49,77,42,75,42,76,35,88,82,76,72,23,33,36,35,30,36,66,30,80,96,52,30,75,71,46,33,60,73,73,72,40,54,72,68,56,54,50,50,57,52,54,75,73,47,79,88,131

Sequence (77 aa):
PDVVVPTGRHATESVLALDDASLDGFLDTVLDPVESERFGYTVVPLLHPSYRDVWLSRLGYELDEYLADLEALLPER